Protein AF-A0A3D5SGM8-F1 (afdb_monomer_lite)

Secondary structure (DSSP, 8-state):
-HHHHHH--------HHHHHHS-----TT-EEEEEESSS--HHHHHHHHHHHHTT-EEEEEESSTT-HHHHHSSEEEE-------SSS-SHHHHHHHHHHHHHHHHHHHTTT--HHHHHHHHHHHHHHHHHHHHHHTTHHHHHHHHHHHTT-S-------TTHHHHHHHHHHHHHHHH---

Radius of gyration: 18.3 Å; chains: 1; bounding box: 35×42×46 Å

pLDDT: mean 94.51, std 4.48, range [73.06, 98.31]

Foldseek 3Di:
DLCCPQQVDDDDDDDLQVLLVDDDPDDQVDEAEQEDAQLAPPSSLSNQVVCVVVVHQYEYEYADPPRPNCVSHPYYDHLVPPDDPDPQDDSSVVSVVLVSLVVSLVNSVVDPHDPVNSVVSVVVSVCVVVVVVVVVVCVVVVVVVCVVCVVPQDDQQDDDDVCVVVSVSVVVVCCVPNVGD

Structure (mmCIF, N/CA/C/O backbone):
data_AF-A0A3D5SGM8-F1
#
_entry.id   AF-A0A3D5SGM8-F1
#
loop_
_atom_site.group_PDB
_atom_site.id
_atom_site.type_symbol
_atom_site.label_atom_id
_atom_site.label_alt_id
_atom_site.label_comp_id
_atom_site.label_asym_id
_atom_site.label_entity_id
_atom_site.label_seq_id
_atom_site.pdbx_PDB_ins_code
_atom_site.Cartn_x
_atom_site.Cartn_y
_atom_site.Cartn_z
_atom_site.occupancy
_atom_site.B_iso_or_equiv
_atom_site.auth_seq_id
_atom_site.auth_comp_id
_atom_site.auth_asym_id
_atom_site.auth_atom_id
_atom_site.pdbx_PDB_model_num
ATOM 1 N N . TYR A 1 1 ? -11.711 -4.214 -1.927 1.00 94.44 1 TYR A N 1
ATOM 2 C CA . TYR A 1 1 ? -11.613 -5.684 -2.103 1.00 94.44 1 TYR A CA 1
ATOM 3 C C . TYR A 1 1 ? -11.146 -6.445 -0.870 1.00 94.44 1 TYR A C 1
ATOM 5 O O . TYR A 1 1 ? -11.978 -7.119 -0.294 1.00 94.44 1 TYR A O 1
ATOM 13 N N . MET A 1 2 ? -9.866 -6.416 -0.449 1.00 96.12 2 MET A N 1
ATOM 14 C CA . MET A 1 2 ? -9.408 -7.303 0.648 1.00 96.12 2 MET A CA 1
ATOM 15 C C . MET A 1 2 ? -10.201 -7.086 1.949 1.00 96.12 2 MET A C 1
ATOM 17 O O . MET A 1 2 ? -10.770 -8.032 2.486 1.00 96.12 2 MET A O 1
ATOM 21 N N . PHE A 1 3 ? -10.309 -5.835 2.400 1.00 97.25 3 PHE A N 1
ATOM 22 C CA . PHE A 1 3 ? -11.089 -5.477 3.586 1.00 97.25 3 PHE A CA 1
ATOM 23 C C . PHE A 1 3 ? -12.589 -5.751 3.431 1.00 97.25 3 PHE A C 1
ATOM 25 O O . PHE A 1 3 ? -13.208 -6.290 4.342 1.00 97.25 3 PHE A O 1
ATOM 32 N N . GLU A 1 4 ? -13.171 -5.455 2.274 1.00 97.19 4 GLU A N 1
ATOM 33 C CA . GLU A 1 4 ? -14.598 -5.690 2.026 1.00 97.19 4 GLU A CA 1
ATOM 34 C C . GLU A 1 4 ? -14.938 -7.185 2.000 1.00 97.19 4 GLU A C 1
ATOM 36 O O . GLU A 1 4 ? -15.848 -7.624 2.691 1.00 97.19 4 GLU A O 1
ATOM 41 N N . GLU A 1 5 ? -14.182 -7.989 1.249 1.00 96.25 5 GLU A N 1
ATOM 42 C CA . GLU A 1 5 ? -14.483 -9.408 1.027 1.00 96.25 5 GLU A CA 1
ATOM 43 C C . GLU A 1 5 ? -14.181 -10.275 2.251 1.00 96.25 5 GLU A C 1
ATOM 45 O O . GLU A 1 5 ? -14.906 -11.231 2.517 1.00 96.25 5 GLU A O 1
ATOM 50 N N . TYR A 1 6 ? -13.116 -9.964 2.996 1.00 97.19 6 TYR A N 1
ATOM 51 C CA . TYR A 1 6 ? -12.644 -10.824 4.087 1.00 97.19 6 TYR A CA 1
ATOM 52 C C . TYR A 1 6 ? -12.859 -10.238 5.482 1.00 97.19 6 TYR A C 1
ATOM 54 O O . TYR A 1 6 ? -12.832 -10.989 6.455 1.00 97.19 6 TYR A O 1
ATOM 62 N N . ALA A 1 7 ? -13.079 -8.927 5.598 1.00 97.12 7 ALA A N 1
ATOM 63 C CA . ALA A 1 7 ? -13.412 -8.285 6.867 1.00 97.12 7 ALA A CA 1
ATOM 64 C C . ALA A 1 7 ? -14.807 -7.638 6.871 1.00 97.12 7 ALA A C 1
ATOM 66 O O . ALA A 1 7 ? -15.267 -7.253 7.941 1.00 97.12 7 ALA A O 1
ATOM 67 N N . GLY A 1 8 ? -15.509 -7.546 5.736 1.00 96.38 8 GLY A N 1
ATOM 68 C CA . GLY A 1 8 ? -16.827 -6.908 5.672 1.00 96.38 8 GLY A CA 1
ATOM 69 C C . GLY A 1 8 ? -16.787 -5.411 5.986 1.00 96.38 8 GLY A C 1
ATOM 70 O O . GLY A 1 8 ? -17.766 -4.875 6.494 1.00 96.38 8 GLY A O 1
ATOM 71 N N . ILE A 1 9 ? -15.646 -4.752 5.752 1.00 96.19 9 ILE A N 1
ATOM 72 C CA . ILE A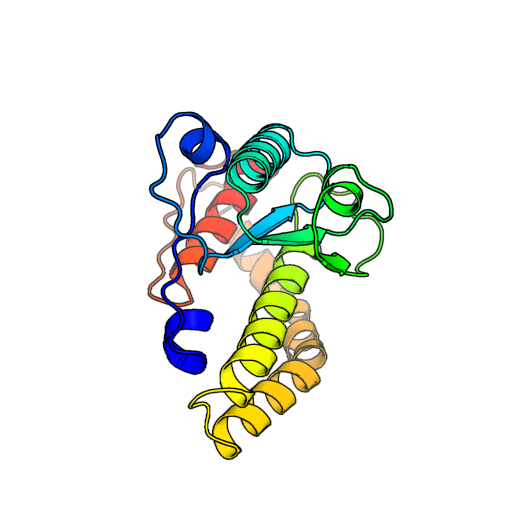 1 9 ? -15.450 -3.328 6.051 1.00 96.19 9 ILE A CA 1
ATOM 73 C C . ILE A 1 9 ? -15.559 -2.531 4.745 1.00 96.19 9 ILE A C 1
ATOM 75 O O . ILE A 1 9 ? -14.708 -2.726 3.868 1.00 96.19 9 ILE A O 1
ATOM 79 N N . PRO A 1 10 ? -16.559 -1.636 4.607 1.00 95.56 10 PRO A N 1
ATOM 80 C CA . PRO A 1 10 ? -16.632 -0.699 3.489 1.00 95.56 10 PRO A CA 1
ATOM 81 C C . PRO A 1 10 ? -15.323 0.079 3.368 1.00 95.56 10 PRO A C 1
ATOM 83 O O . PRO A 1 10 ? -14.809 0.583 4.365 1.00 95.56 10 PRO A O 1
ATOM 86 N N . THR A 1 11 ? -14.738 0.115 2.171 1.00 95.31 11 THR A N 1
ATOM 87 C CA . THR A 1 11 ? -13.414 0.711 1.964 1.00 95.31 11 THR A CA 1
ATOM 88 C C . THR A 1 11 ? -13.420 1.615 0.745 1.00 95.31 11 THR A C 1
ATOM 90 O O . THR A 1 11 ? -13.613 1.150 -0.373 1.00 95.31 11 THR A O 1
ATOM 93 N N . GLU A 1 12 ? -13.099 2.886 0.956 1.00 93.75 12 GLU A N 1
ATOM 94 C CA . GLU A 1 12 ? -12.846 3.851 -0.112 1.00 93.75 12 GLU A CA 1
ATOM 95 C C . GLU A 1 12 ? -11.342 4.125 -0.224 1.00 93.75 12 GLU A C 1
ATOM 97 O O . GLU A 1 12 ? -10.621 4.147 0.776 1.00 93.75 12 GLU A O 1
ATOM 102 N N . VAL A 1 13 ? -10.855 4.304 -1.453 1.00 94.06 13 VAL A N 1
ATOM 103 C CA . VAL A 1 13 ? -9.452 4.631 -1.735 1.00 94.06 13 VAL A CA 1
ATOM 104 C C . VAL A 1 13 ? -9.419 5.920 -2.526 1.00 94.06 13 VAL A C 1
ATOM 106 O O . VAL A 1 13 ? -10.036 6.008 -3.585 1.00 94.06 13 VAL A O 1
ATOM 109 N N . GLU A 1 14 ? -8.669 6.897 -2.028 1.00 92.06 14 GLU A N 1
ATOM 110 C CA . GLU A 1 14 ? -8.637 8.233 -2.611 1.00 92.06 14 GLU A CA 1
ATOM 111 C C . GLU A 1 14 ? -7.223 8.766 -2.749 1.00 92.06 14 GLU A C 1
ATOM 113 O O . GLU A 1 14 ? -6.338 8.480 -1.940 1.00 92.06 14 GLU A O 1
ATOM 118 N N . LEU A 1 15 ? -7.033 9.594 -3.774 1.00 93.56 15 LEU A N 1
ATOM 119 C CA . LEU A 1 15 ? -5.841 10.413 -3.889 1.00 93.56 15 LEU A CA 1
ATOM 120 C C . LEU A 1 15 ? -5.885 11.484 -2.801 1.00 93.56 15 LEU A C 1
ATOM 122 O O . LEU A 1 15 ? -6.861 12.225 -2.683 1.00 93.56 15 LEU A O 1
ATOM 126 N N . ALA A 1 16 ? -4.815 11.579 -2.014 1.00 93.12 16 ALA A N 1
ATOM 127 C CA . ALA A 1 16 ? -4.748 12.518 -0.897 1.00 93.12 16 ALA A CA 1
ATOM 128 C C . ALA A 1 16 ? -4.906 13.984 -1.339 1.00 93.12 16 ALA A C 1
ATOM 130 O O . ALA A 1 16 ? -5.488 14.784 -0.606 1.00 93.12 16 ALA A O 1
ATOM 131 N N . SER A 1 17 ? -4.442 14.312 -2.551 1.00 91.56 17 SER A N 1
ATOM 132 C CA . SER A 1 17 ? -4.630 15.626 -3.167 1.00 91.56 17 SER A CA 1
ATOM 133 C C . SER A 1 17 ? -6.116 15.968 -3.292 1.00 91.56 17 SER A C 1
ATOM 135 O O . SER A 1 17 ? -6.534 17.027 -2.843 1.00 91.56 17 SER A O 1
ATOM 137 N N . GLU A 1 18 ? -6.939 15.044 -3.791 1.00 90.69 18 GLU A N 1
ATOM 138 C CA . GLU A 1 18 ? -8.385 15.241 -3.953 1.00 90.69 18 GLU A CA 1
ATOM 139 C C . GLU A 1 18 ? -9.130 15.219 -2.615 1.00 90.69 18 GLU A C 1
ATOM 141 O O . GLU A 1 18 ? -10.038 16.022 -2.389 1.00 90.69 18 GLU A O 1
ATOM 146 N N . PHE A 1 19 ? -8.716 14.342 -1.693 1.00 88.25 19 PHE A N 1
ATOM 147 C CA . PHE A 1 19 ? -9.326 14.215 -0.366 1.00 88.25 19 PHE A CA 1
ATOM 148 C C . PHE A 1 19 ? -9.354 15.550 0.389 1.00 88.25 19 PHE A C 1
ATOM 150 O O . PHE A 1 19 ? -10.329 15.865 1.071 1.00 88.25 19 PHE A O 1
ATOM 157 N N . ARG A 1 20 ? -8.291 16.351 0.247 1.00 76.00 20 ARG A N 1
ATOM 158 C CA . ARG A 1 20 ? -8.168 17.669 0.878 1.00 76.00 20 ARG A CA 1
ATOM 159 C C . ARG A 1 20 ? -9.155 18.696 0.320 1.00 76.00 20 ARG A C 1
ATOM 161 O O . ARG A 1 20 ? -9.610 19.558 1.069 1.00 76.00 20 ARG A O 1
ATOM 168 N N . TYR A 1 21 ? -9.424 18.659 -0.983 1.00 78.31 21 TYR A N 1
ATOM 169 C CA . TYR A 1 21 ? -10.237 19.679 -1.655 1.00 78.31 21 TYR A CA 1
ATOM 170 C C . TYR A 1 21 ? -11.727 19.347 -1.674 1.00 78.31 21 TYR A C 1
ATOM 172 O O . TYR A 1 21 ? -12.555 20.239 -1.872 1.00 78.31 21 TYR A O 1
ATOM 180 N N . ARG A 1 22 ? -12.092 18.093 -1.404 1.00 78.19 22 ARG A N 1
ATOM 181 C CA . ARG A 1 22 ? -13.483 17.710 -1.165 1.00 78.19 22 ARG A CA 1
ATOM 182 C C . ARG A 1 22 ? -13.867 17.891 0.306 1.00 78.19 22 ARG A C 1
ATOM 184 O O . ARG A 1 22 ? -13.023 18.002 1.189 1.00 78.19 22 ARG A O 1
ATOM 191 N N . LYS A 1 23 ? -15.170 17.903 0.591 1.00 73.06 23 LYS A N 1
ATOM 192 C CA . LYS A 1 23 ? -15.704 17.812 1.960 1.00 73.06 23 LYS A CA 1
ATOM 193 C C . LYS A 1 23 ? -16.076 16.351 2.241 1.00 73.06 23 LYS A C 1
ATOM 195 O O . LYS A 1 23 ? -17.242 16.008 2.056 1.00 73.06 23 LYS A O 1
ATOM 200 N N . PRO A 1 24 ? -15.130 15.477 2.643 1.00 75.81 24 PRO A N 1
ATOM 201 C CA . PRO A 1 24 ? -15.460 14.085 2.903 1.00 75.81 24 PRO A CA 1
ATOM 202 C C . PRO A 1 24 ? -16.402 14.009 4.106 1.00 75.81 24 PRO A C 1
ATOM 204 O O . PRO A 1 24 ? -16.157 14.642 5.146 1.00 75.81 24 PRO A O 1
ATOM 207 N N . VAL A 1 25 ? -17.477 13.242 3.943 1.00 79.94 25 VAL A N 1
ATOM 208 C CA . VAL A 1 25 ? -18.392 12.889 5.026 1.00 79.94 25 VAL A CA 1
ATOM 209 C C . VAL A 1 25 ? -17.728 11.756 5.799 1.00 79.94 25 VAL A C 1
ATOM 211 O O . VAL A 1 25 ? -17.767 10.607 5.381 1.00 79.94 25 VAL A O 1
ATOM 214 N N . LEU A 1 26 ? -17.040 12.108 6.885 1.00 82.69 26 LEU A N 1
ATOM 215 C CA . LEU A 1 26 ? -16.380 11.148 7.766 1.00 82.69 26 LEU A CA 1
ATOM 216 C C . LEU A 1 26 ? -17.243 10.956 9.011 1.00 82.69 26 LEU A C 1
ATOM 218 O O . LEU A 1 26 ? -17.618 11.939 9.655 1.00 82.69 26 LEU A O 1
ATOM 222 N N . ASP A 1 27 ? -17.543 9.707 9.355 1.00 83.69 27 ASP A N 1
ATOM 223 C CA . ASP A 1 27 ? -18.242 9.362 10.592 1.00 83.69 27 ASP A CA 1
ATOM 224 C C . ASP A 1 27 ? -17.253 8.969 11.703 1.00 83.69 27 ASP A C 1
ATOM 226 O O . ASP A 1 27 ? -16.122 8.567 11.444 1.00 83.69 27 ASP A O 1
ATOM 230 N N . LYS A 1 28 ? -17.666 9.056 12.973 1.00 87.25 28 LYS A N 1
ATOM 231 C CA . LYS A 1 28 ? -16.791 8.709 14.115 1.00 87.25 28 LYS A CA 1
ATOM 232 C C . LYS A 1 28 ? -16.442 7.219 14.206 1.00 87.25 28 LYS A C 1
ATOM 234 O O . LYS A 1 28 ? -15.620 6.841 15.033 1.00 87.25 28 LYS A O 1
ATOM 239 N N . THR A 1 29 ? -17.086 6.378 13.405 1.00 90.25 29 THR A N 1
ATOM 240 C CA . THR A 1 29 ? -16.804 4.942 13.318 1.00 90.25 29 THR A CA 1
ATOM 241 C C . THR A 1 29 ? -15.824 4.609 12.193 1.00 90.25 29 THR A C 1
ATOM 243 O O . THR A 1 29 ? -15.419 3.456 12.048 1.00 90.25 29 THR A O 1
ATOM 246 N N . SER A 1 30 ? -15.415 5.618 11.425 1.00 92.62 30 SER A N 1
ATOM 247 C CA . SER A 1 30 ? -14.475 5.522 10.324 1.00 92.62 30 SER A CA 1
ATOM 248 C C . SER A 1 30 ? -13.041 5.571 10.833 1.00 92.62 30 SER A C 1
ATOM 250 O O . SER A 1 30 ? -12.733 6.148 11.879 1.00 92.62 30 SER A O 1
ATOM 252 N N . ALA A 1 31 ? -12.141 5.005 10.037 1.00 94.94 31 ALA A N 1
ATOM 253 C CA . ALA A 1 31 ? -10.708 5.152 10.215 1.00 94.94 31 ALA A CA 1
ATOM 254 C C . ALA A 1 31 ? -10.079 5.616 8.900 1.00 94.94 31 ALA A C 1
ATOM 256 O O . ALA A 1 31 ? -10.418 5.105 7.832 1.00 94.94 31 ALA A O 1
ATOM 257 N N . LEU A 1 32 ? -9.147 6.562 8.979 1.00 95.88 32 LEU A N 1
ATOM 258 C CA . LEU A 1 32 ? -8.325 6.973 7.849 1.00 95.88 32 LEU A CA 1
ATOM 259 C C . LEU A 1 32 ? -6.989 6.238 7.919 1.00 95.88 32 LEU A C 1
ATOM 261 O O . LEU A 1 32 ? -6.222 6.441 8.854 1.00 95.88 32 LEU A O 1
ATOM 265 N N . LEU A 1 33 ? -6.694 5.415 6.913 1.00 97.12 33 LEU A N 1
ATOM 266 C CA . LEU A 1 33 ? -5.399 4.754 6.758 1.00 97.12 33 LEU A CA 1
ATOM 267 C C . LEU A 1 33 ? -4.556 5.490 5.715 1.00 97.12 33 LEU A C 1
ATOM 269 O O . LEU A 1 33 ? -4.828 5.433 4.519 1.00 97.12 33 LEU A O 1
ATOM 273 N N . CYS A 1 34 ? -3.510 6.164 6.178 1.00 96.88 34 CYS A N 1
ATOM 274 C CA . CYS A 1 34 ? -2.539 6.840 5.335 1.00 96.88 34 CYS A CA 1
ATOM 275 C C . CYS A 1 34 ? -1.384 5.899 4.987 1.00 96.88 34 CYS A C 1
ATOM 277 O O . CYS A 1 34 ? -0.800 5.259 5.862 1.00 96.88 34 CYS A O 1
ATOM 279 N N . VAL A 1 35 ? -1.039 5.823 3.702 1.00 97.06 35 VAL A N 1
ATOM 280 C CA . VAL A 1 35 ? 0.023 4.955 3.183 1.00 97.06 35 VAL A CA 1
ATOM 281 C C . VAL A 1 35 ? 1.082 5.841 2.537 1.00 97.06 35 VAL A C 1
ATOM 283 O O . VAL A 1 35 ? 0.801 6.542 1.567 1.00 97.06 35 VAL A O 1
ATOM 286 N N . SER A 1 36 ? 2.299 5.847 3.080 1.00 96.12 36 SER A N 1
ATOM 287 C CA . SER A 1 36 ? 3.388 6.691 2.574 1.00 96.12 36 SER A CA 1
ATOM 288 C C . SER A 1 36 ? 4.742 6.040 2.820 1.00 96.12 36 SER A C 1
ATOM 290 O O . SER A 1 36 ? 5.088 5.728 3.952 1.00 96.12 36 SER A O 1
ATOM 292 N N . GLN A 1 37 ? 5.544 5.854 1.771 1.00 94.62 37 GLN A N 1
ATOM 293 C CA . GLN A 1 37 ? 6.896 5.308 1.922 1.00 94.62 37 GLN A CA 1
ATOM 294 C C . GLN A 1 37 ? 7.771 6.232 2.788 1.00 94.62 37 GLN A C 1
ATOM 296 O O . GLN A 1 37 ? 8.369 5.770 3.763 1.00 94.62 37 GLN A O 1
ATOM 301 N N . SER A 1 38 ? 7.797 7.528 2.473 1.00 94.81 38 SER A N 1
ATOM 302 C CA . SER A 1 38 ? 8.640 8.511 3.158 1.00 94.81 38 SER A CA 1
ATOM 303 C C . SER A 1 38 ? 8.058 8.964 4.492 1.00 94.81 38 SER A C 1
ATOM 305 O O . SER A 1 38 ? 8.802 9.395 5.363 1.00 94.81 38 SER A O 1
ATOM 307 N N . GLY A 1 39 ? 6.734 8.895 4.653 1.00 96.00 39 GLY A N 1
ATOM 308 C CA . GLY A 1 39 ? 6.045 9.491 5.793 1.00 96.00 39 GLY A CA 1
ATOM 309 C C . GLY A 1 39 ? 6.060 11.028 5.792 1.00 96.00 39 GLY A C 1
ATOM 310 O O . GLY A 1 39 ? 5.681 11.631 6.794 1.00 96.00 39 GLY A O 1
ATOM 311 N N . GLU A 1 40 ? 6.468 11.653 4.681 1.00 96.25 40 GLU A N 1
ATOM 312 C CA . GLU A 1 40 ? 6.616 13.112 4.529 1.00 96.25 40 GLU A CA 1
ATOM 313 C C . GLU A 1 40 ? 5.813 13.680 3.343 1.00 96.25 40 GLU A C 1
ATOM 315 O O . GLU A 1 40 ? 5.909 14.863 3.024 1.00 96.25 40 GLU A O 1
ATOM 320 N N . THR A 1 41 ? 5.021 12.856 2.646 1.00 95.31 41 THR A N 1
ATOM 321 C CA . THR A 1 41 ? 4.217 13.308 1.498 1.00 95.31 41 THR A CA 1
ATOM 322 C C . THR A 1 41 ? 3.195 14.361 1.940 1.00 95.31 41 THR A C 1
ATOM 324 O O . THR A 1 41 ? 2.284 14.053 2.710 1.00 95.31 41 THR A O 1
ATOM 327 N N . ALA A 1 42 ? 3.334 15.593 1.440 1.00 94.56 42 ALA A N 1
ATOM 328 C CA . ALA A 1 42 ? 2.590 16.758 1.922 1.00 94.56 42 ALA A CA 1
ATOM 329 C C . ALA A 1 42 ? 1.064 16.597 1.828 1.00 94.56 42 ALA A C 1
ATOM 331 O O . ALA A 1 42 ? 0.363 16.854 2.807 1.00 94.56 42 ALA A O 1
ATOM 332 N N . ASP A 1 43 ? 0.551 16.117 0.692 1.00 95.00 43 ASP A N 1
ATOM 333 C CA . ASP A 1 43 ? -0.891 15.909 0.517 1.00 95.00 43 ASP A CA 1
ATOM 334 C C . ASP A 1 43 ? -1.428 14.831 1.465 1.00 95.00 43 ASP A C 1
ATOM 336 O O . ASP A 1 43 ? -2.467 15.015 2.098 1.00 95.00 43 ASP A O 1
ATOM 340 N N . SER A 1 44 ? -0.683 13.736 1.644 1.00 95.56 44 SER A N 1
ATOM 341 C CA . SER A 1 44 ? -1.033 12.667 2.585 1.00 95.56 44 SER A CA 1
ATOM 342 C C . SER A 1 44 ? -1.047 13.159 4.033 1.00 95.56 44 SER A C 1
ATOM 344 O O . SER A 1 44 ? -1.939 12.800 4.802 1.00 95.56 44 SER A O 1
ATOM 346 N N . LEU A 1 45 ? -0.088 14.010 4.409 1.00 95.12 45 LEU A N 1
ATOM 347 C CA . LEU A 1 45 ? -0.051 14.634 5.728 1.00 95.12 45 LEU A CA 1
ATOM 348 C C . LEU A 1 45 ? -1.233 15.591 5.931 1.00 95.12 45 LEU A C 1
ATOM 350 O O . LEU A 1 45 ? -1.855 15.575 6.992 1.00 95.12 45 LEU A O 1
ATOM 354 N N . ALA A 1 46 ? -1.573 16.394 4.921 1.00 93.50 46 ALA A N 1
ATOM 355 C CA . ALA A 1 46 ? -2.703 17.316 4.985 1.00 93.50 46 ALA A CA 1
ATOM 356 C C . ALA A 1 46 ? -4.041 16.571 5.140 1.00 93.50 46 ALA A C 1
ATOM 358 O O . ALA A 1 46 ? -4.851 16.941 5.993 1.00 93.50 46 ALA A O 1
ATOM 359 N N . ALA A 1 47 ? -4.248 15.491 4.379 1.00 93.19 47 ALA A N 1
ATOM 360 C CA . ALA A 1 47 ? -5.422 14.628 4.506 1.00 93.19 47 ALA A CA 1
ATOM 361 C C . ALA A 1 47 ? -5.535 14.018 5.914 1.00 93.19 47 ALA A C 1
ATOM 363 O O . ALA A 1 47 ? -6.611 14.012 6.518 1.00 93.19 47 ALA A O 1
ATOM 364 N N . LEU A 1 48 ? -4.409 13.569 6.475 1.00 93.88 48 LEU A N 1
ATOM 365 C CA . LEU A 1 48 ? -4.361 13.004 7.819 1.00 93.88 48 LEU A CA 1
ATOM 366 C C . LEU A 1 48 ? -4.700 14.034 8.906 1.00 93.88 48 LEU A C 1
ATOM 368 O O . LEU A 1 48 ? -5.469 13.746 9.823 1.00 93.88 48 LEU A O 1
ATOM 372 N N . GLN A 1 49 ? -4.157 15.249 8.799 1.00 92.31 49 GLN A N 1
ATOM 373 C CA . GLN A 1 49 ? -4.457 16.337 9.731 1.00 92.31 49 GLN A CA 1
ATOM 374 C C . GLN A 1 49 ? -5.940 16.721 9.703 1.00 92.31 49 GLN A C 1
ATOM 376 O O . GLN A 1 49 ? -6.521 16.979 10.756 1.00 92.31 49 GLN A O 1
ATOM 381 N N . GLU A 1 50 ? -6.562 16.733 8.523 1.00 90.88 50 GLU A N 1
ATOM 382 C CA . GLU A 1 50 ? -7.991 17.014 8.378 1.00 90.88 50 GLU A CA 1
ATOM 383 C C . GLU A 1 50 ? -8.859 15.945 9.058 1.00 90.88 50 GLU A C 1
ATOM 385 O O . GLU A 1 50 ? -9.768 16.277 9.821 1.00 90.88 50 GLU A O 1
ATOM 390 N N . ALA A 1 51 ? -8.545 14.661 8.862 1.00 91.81 51 ALA A N 1
ATOM 391 C CA . ALA A 1 51 ? -9.237 13.575 9.556 1.00 91.81 51 ALA A CA 1
ATOM 392 C C . ALA A 1 51 ? -9.062 13.663 11.081 1.00 91.81 51 ALA A C 1
ATOM 394 O O . ALA A 1 51 ? -10.036 13.538 11.826 1.00 91.81 51 ALA A O 1
ATOM 395 N N . ARG A 1 52 ? -7.852 13.985 11.551 1.00 91.62 52 ARG A N 1
ATOM 396 C CA . ARG A 1 52 ? -7.574 14.173 12.979 1.00 91.62 52 ARG A CA 1
ATOM 397 C C . ARG A 1 52 ? -8.371 15.332 13.584 1.00 91.62 52 ARG A C 1
ATOM 399 O O . ARG A 1 52 ? -8.916 15.182 14.674 1.00 91.62 52 ARG A O 1
ATOM 406 N N . ARG A 1 53 ? -8.502 16.471 12.887 1.00 90.56 53 ARG A N 1
ATOM 407 C CA . ARG A 1 53 ? -9.338 17.607 13.343 1.00 90.56 53 ARG A CA 1
ATOM 408 C C . ARG A 1 53 ? -10.806 17.224 13.515 1.00 90.56 53 ARG A C 1
ATOM 410 O O . ARG A 1 53 ? -11.482 17.777 14.375 1.00 90.56 53 ARG A O 1
ATOM 417 N N . LYS A 1 54 ? -11.285 16.268 12.719 1.00 90.19 54 LYS A N 1
ATOM 418 C CA . LYS A 1 54 ? -12.643 15.716 12.806 1.00 90.19 54 LYS A CA 1
ATOM 419 C C . LYS A 1 54 ? -12.787 14.609 13.861 1.00 90.19 54 LYS A C 1
ATOM 421 O O . LYS A 1 54 ? -13.886 14.092 14.040 1.00 90.19 54 LYS A O 1
ATOM 426 N N . GLY A 1 55 ? -11.712 14.264 14.577 1.00 91.56 55 GLY A N 1
ATOM 427 C CA . GLY A 1 55 ? -11.712 13.225 15.608 1.00 91.56 55 GLY A CA 1
ATOM 428 C C . GLY A 1 55 ? -11.831 11.806 15.049 1.00 91.56 55 GLY A C 1
ATOM 429 O O . GLY A 1 55 ? -12.365 10.932 15.726 1.00 91.56 55 GLY A O 1
ATOM 430 N N . ILE A 1 56 ? -11.390 11.597 13.807 1.00 94.88 56 ILE A N 1
ATOM 431 C CA . ILE A 1 56 ? -11.383 10.292 13.138 1.00 94.88 56 ILE A CA 1
ATOM 432 C C . ILE A 1 56 ? -10.121 9.533 13.539 1.00 94.88 56 ILE A C 1
ATOM 434 O O . ILE A 1 56 ? -9.051 10.135 13.615 1.00 94.88 56 ILE A O 1
ATOM 438 N N . LEU A 1 57 ? -10.234 8.217 13.742 1.00 95.94 57 LEU A N 1
ATOM 439 C CA . LEU A 1 57 ? -9.077 7.359 13.991 1.00 95.94 57 LEU A CA 1
ATOM 440 C C . LEU A 1 57 ? -8.112 7.424 12.800 1.00 95.94 57 LEU A C 1
ATOM 442 O O . LEU A 1 57 ? -8.492 7.110 11.671 1.00 95.94 57 LEU A O 1
ATOM 446 N N . THR A 1 58 ? -6.859 7.790 13.047 1.00 96.75 58 THR A N 1
ATOM 447 C CA . THR A 1 58 ? -5.824 7.898 12.016 1.00 96.75 58 THR A CA 1
ATOM 448 C C . THR A 1 58 ? -4.786 6.786 12.142 1.00 96.75 58 THR A C 1
ATOM 450 O O . THR A 1 58 ? -4.172 6.583 13.189 1.00 96.75 58 THR A O 1
ATOM 453 N N . LEU A 1 59 ? -4.571 6.063 11.046 1.00 97.75 59 LEU A N 1
ATOM 454 C CA . LEU A 1 59 ? -3.634 4.952 10.935 1.00 97.75 59 LEU A CA 1
ATOM 455 C C . LEU A 1 59 ? -2.543 5.272 9.906 1.00 97.75 59 LEU A C 1
ATOM 457 O O . LEU A 1 59 ? -2.830 5.883 8.877 1.00 97.75 59 LEU A O 1
ATOM 461 N N . GLY A 1 60 ? -1.304 4.841 10.148 1.00 97.19 60 GLY A N 1
ATOM 462 C CA . GLY A 1 60 ? -0.176 5.063 9.234 1.00 97.19 60 GLY A CA 1
ATOM 463 C C . GLY A 1 60 ? 0.555 3.787 8.825 1.00 97.19 60 GLY A C 1
ATOM 464 O O . GLY A 1 60 ? 1.088 3.087 9.679 1.00 97.19 60 GLY A O 1
ATOM 465 N N . PHE A 1 61 ? 0.654 3.511 7.524 1.00 97.75 61 PHE A N 1
ATOM 466 C CA . PHE A 1 61 ? 1.609 2.552 6.955 1.00 97.75 61 PHE A CA 1
ATOM 467 C C . PHE A 1 61 ? 2.786 3.309 6.358 1.00 97.75 61 PHE A C 1
ATOM 469 O O . PHE A 1 61 ? 2.676 3.918 5.288 1.00 97.75 61 PHE A O 1
ATOM 476 N N . VAL A 1 62 ? 3.911 3.274 7.069 1.00 97.12 62 VAL A N 1
ATOM 477 C CA . VAL A 1 62 ? 5.092 4.083 6.755 1.00 97.12 62 VAL A CA 1
ATOM 478 C C . VAL A 1 62 ? 6.364 3.256 6.772 1.00 97.12 62 VAL A C 1
ATOM 480 O O . VAL A 1 62 ? 6.444 2.249 7.460 1.00 97.12 62 VAL A O 1
ATOM 483 N N . ASN A 1 63 ? 7.390 3.644 6.017 1.00 96.38 63 ASN A N 1
ATOM 484 C CA . ASN A 1 63 ? 8.683 2.955 6.090 1.00 96.38 63 ASN A CA 1
ATOM 485 C C . ASN A 1 63 ? 9.718 3.728 6.918 1.00 96.38 63 ASN A C 1
ATOM 487 O O . ASN A 1 63 ? 10.517 3.117 7.625 1.00 96.38 63 ASN A O 1
ATOM 491 N N . ALA A 1 64 ? 9.705 5.060 6.848 1.00 94.31 64 ALA A N 1
ATOM 492 C CA . ALA A 1 64 ? 10.648 5.901 7.576 1.00 94.31 64 ALA A CA 1
ATOM 493 C C . ALA A 1 64 ? 10.261 6.048 9.058 1.00 94.31 64 ALA A C 1
ATOM 495 O O . ALA A 1 64 ? 9.232 6.643 9.402 1.00 94.31 64 ALA A O 1
ATOM 496 N N . VAL A 1 65 ? 11.116 5.516 9.936 1.00 93.19 65 VAL A N 1
ATOM 497 C CA . VAL A 1 65 ? 10.980 5.630 11.393 1.00 93.19 65 VAL A CA 1
ATOM 498 C C . VAL A 1 65 ? 11.103 7.089 11.820 1.00 93.19 65 VAL A C 1
ATOM 500 O O . VAL A 1 65 ? 12.013 7.792 11.390 1.00 93.19 65 VAL A O 1
ATOM 503 N N . GLY A 1 66 ? 10.179 7.543 12.669 1.00 92.56 66 GLY A N 1
ATOM 504 C CA . GLY A 1 66 ? 10.178 8.913 13.189 1.00 92.56 66 GLY A CA 1
ATOM 505 C C . GLY A 1 66 ? 9.740 9.985 12.187 1.00 92.56 66 GLY A C 1
ATOM 506 O O . GLY A 1 66 ? 9.839 11.164 12.523 1.00 92.56 66 GLY A O 1
ATOM 507 N N . SER A 1 67 ? 9.247 9.604 11.003 1.00 96.62 67 SER A N 1
ATOM 508 C CA . SER A 1 67 ? 8.670 10.531 10.018 1.00 96.62 67 SER A CA 1
ATOM 509 C C . SER A 1 67 ? 7.455 11.287 10.560 1.00 96.62 67 SER A C 1
ATOM 511 O O . SER A 1 67 ? 6.829 10.888 11.547 1.00 96.62 67 SER A O 1
ATOM 513 N N . THR A 1 68 ? 7.094 12.394 9.916 1.00 97.62 68 THR A N 1
ATOM 514 C CA . THR A 1 68 ? 5.993 13.252 10.358 1.00 97.62 68 THR A CA 1
ATOM 515 C C . THR A 1 68 ? 4.680 12.485 10.444 1.00 97.62 68 THR A C 1
ATOM 517 O O . THR A 1 68 ? 4.057 12.510 11.503 1.00 97.62 68 THR A O 1
ATOM 520 N N . ILE A 1 69 ? 4.298 11.736 9.401 1.00 97.56 69 ILE A N 1
ATOM 521 C CA . ILE A 1 69 ? 3.081 10.903 9.416 1.00 97.56 69 ILE A CA 1
ATOM 522 C C . ILE A 1 69 ? 3.128 9.870 10.554 1.00 97.56 69 ILE A C 1
ATOM 524 O O . ILE A 1 69 ? 2.117 9.666 11.227 1.00 97.56 69 ILE A O 1
ATOM 528 N N . ALA A 1 70 ? 4.290 9.268 10.830 1.00 96.75 70 ALA A N 1
ATOM 529 C CA . ALA A 1 70 ? 4.439 8.314 11.932 1.00 96.75 70 ALA A CA 1
ATOM 530 C C . ALA A 1 70 ? 4.198 8.949 13.311 1.00 96.75 70 ALA A C 1
ATOM 532 O O . ALA A 1 70 ? 3.675 8.298 14.207 1.00 96.75 70 ALA A O 1
ATOM 533 N N . ARG A 1 71 ? 4.576 10.221 13.492 1.00 96.25 71 ARG A N 1
ATOM 534 C CA . ARG A 1 71 ? 4.399 10.948 14.760 1.00 96.25 71 ARG A CA 1
ATOM 535 C C . ARG A 1 71 ? 2.977 11.453 14.979 1.00 96.25 71 ARG A C 1
ATOM 537 O O . ARG A 1 71 ? 2.579 11.656 16.121 1.00 96.25 71 ARG A O 1
ATOM 544 N N . VAL A 1 72 ? 2.245 11.741 13.902 1.00 95.75 72 VAL A N 1
ATOM 545 C CA . VAL A 1 72 ? 0.921 12.380 13.992 1.00 95.75 72 VAL A CA 1
ATOM 546 C C . VAL A 1 72 ? -0.255 11.410 13.872 1.00 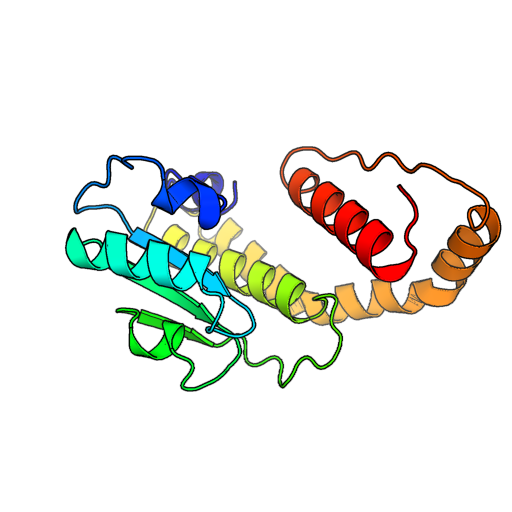95.75 72 VAL A C 1
ATOM 548 O O . VAL A 1 72 ? -1.384 11.827 14.126 1.00 95.75 72 VAL A O 1
ATOM 551 N N . THR A 1 73 ? -0.009 10.156 13.494 1.00 97.06 73 THR A N 1
ATOM 552 C CA . THR A 1 73 ? -1.018 9.084 13.471 1.00 97.06 73 THR A CA 1
ATOM 553 C C . THR A 1 73 ? -1.307 8.564 14.879 1.00 97.06 73 THR A C 1
ATOM 555 O O . THR A 1 73 ? -0.425 8.578 15.734 1.00 97.06 73 THR A O 1
ATOM 558 N N . ASP A 1 74 ? -2.535 8.099 15.128 1.00 97.12 74 ASP A N 1
ATOM 559 C CA . ASP A 1 74 ? -2.914 7.505 16.421 1.00 97.12 74 ASP A CA 1
ATOM 560 C C . ASP A 1 74 ? -2.301 6.109 16.599 1.00 97.12 74 ASP A C 1
ATOM 562 O O . ASP A 1 74 ? -1.910 5.718 17.698 1.00 97.12 74 ASP A O 1
ATOM 566 N N . ALA A 1 75 ? -2.201 5.354 15.504 1.00 96.25 75 ALA A N 1
ATOM 567 C CA . ALA A 1 75 ? -1.501 4.078 15.447 1.00 96.25 75 ALA A CA 1
ATOM 568 C C . ALA A 1 75 ? -0.936 3.827 14.043 1.00 96.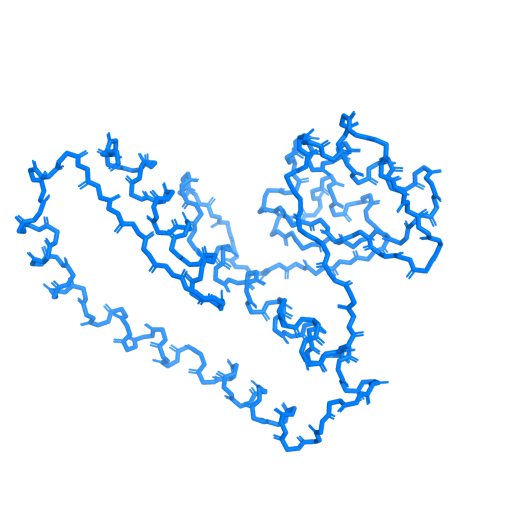25 75 ALA A C 1
ATOM 570 O O . ALA A 1 75 ? -1.291 4.492 13.072 1.00 96.25 75 ALA A O 1
ATOM 571 N N . GLY A 1 76 ? -0.059 2.839 13.893 1.00 95.69 76 GLY A N 1
ATOM 572 C CA . GLY A 1 76 ? 0.519 2.544 12.590 1.00 95.69 76 GLY A CA 1
ATOM 573 C C . GLY A 1 76 ? 1.418 1.323 12.576 1.00 95.69 76 GLY A C 1
ATOM 574 O O . GLY A 1 76 ? 1.660 0.690 13.603 1.00 95.69 76 GLY A O 1
ATOM 575 N N . VAL A 1 77 ? 1.906 0.996 11.384 1.00 96.75 77 VAL A N 1
ATOM 576 C CA . VAL A 1 77 ? 2.843 -0.098 11.144 1.00 96.75 77 VAL A CA 1
ATOM 577 C C . VAL A 1 77 ? 4.000 0.416 10.305 1.00 96.75 77 VAL A C 1
ATOM 579 O O . VAL A 1 77 ? 3.803 1.082 9.285 1.00 96.75 77 VAL A O 1
ATOM 582 N N . TYR A 1 78 ? 5.211 0.066 10.733 1.00 96.50 78 TYR A N 1
ATOM 583 C CA . TYR A 1 78 ? 6.405 0.272 9.934 1.00 96.50 78 TYR A CA 1
ATOM 584 C C . TYR A 1 78 ? 6.592 -0.880 8.943 1.00 96.50 78 TYR A C 1
ATOM 586 O O . TYR A 1 78 ? 6.554 -2.047 9.331 1.00 96.50 78 TYR A O 1
ATOM 594 N N . ASN A 1 79 ? 6.847 -0.570 7.671 1.00 94.81 79 ASN A N 1
ATOM 595 C CA . ASN A 1 79 ? 7.077 -1.585 6.634 1.00 94.81 79 ASN A CA 1
ATOM 596 C C . ASN A 1 79 ? 8.319 -2.455 6.919 1.00 94.81 79 ASN A C 1
ATOM 598 O O . ASN A 1 79 ? 8.364 -3.607 6.500 1.00 94.81 79 ASN A O 1
ATOM 602 N N . HIS A 1 80 ? 9.337 -1.902 7.594 1.00 93.19 80 HIS A N 1
ATOM 603 C CA . HIS A 1 80 ? 10.616 -2.566 7.897 1.00 93.19 80 HIS A CA 1
ATOM 604 C C . HIS A 1 80 ? 11.357 -3.135 6.672 1.00 93.19 80 HIS A C 1
ATOM 606 O O . HIS A 1 80 ? 12.082 -4.123 6.761 1.00 93.19 80 HIS A O 1
ATOM 612 N N . ILE A 1 81 ? 11.243 -2.473 5.520 1.00 94.12 81 ILE A N 1
ATOM 613 C CA . ILE A 1 81 ? 11.907 -2.899 4.275 1.00 94.12 81 ILE A CA 1
ATOM 614 C C . ILE A 1 81 ? 13.304 -2.287 4.081 1.00 94.12 81 ILE A C 1
ATOM 616 O O . ILE A 1 81 ? 13.927 -2.468 3.031 1.00 94.12 81 ILE A O 1
ATOM 620 N N . GLY A 1 82 ? 13.791 -1.516 5.056 1.00 93.06 82 GLY A N 1
ATOM 621 C CA . GLY A 1 82 ? 15.001 -0.699 4.935 1.00 93.06 82 GLY A CA 1
ATOM 622 C C . GLY A 1 82 ? 14.831 0.495 3.977 1.00 93.06 82 GLY A C 1
ATOM 623 O O . GLY A 1 82 ? 13.771 0.659 3.366 1.00 93.06 82 GLY A O 1
ATOM 624 N N . PRO A 1 83 ? 15.864 1.337 3.807 1.00 91.31 83 PRO A N 1
ATOM 625 C CA . PRO A 1 83 ? 15.783 2.533 2.967 1.00 91.31 83 PRO A CA 1
ATOM 626 C C . PRO A 1 83 ? 15.553 2.165 1.498 1.00 91.31 83 PRO A C 1
ATOM 628 O O . PRO A 1 83 ? 16.170 1.233 0.979 1.00 91.31 83 PRO A O 1
ATOM 631 N N . GLU A 1 84 ? 14.646 2.865 0.823 1.00 90.94 84 GLU A N 1
ATOM 632 C CA . GLU A 1 84 ? 14.407 2.723 -0.616 1.00 90.94 84 GLU A CA 1
ATOM 633 C C . GLU A 1 84 ? 15.029 3.932 -1.315 1.00 90.94 84 GLU A C 1
ATOM 635 O O . GLU A 1 84 ? 14.603 5.058 -1.087 1.00 90.94 84 GLU A O 1
ATOM 640 N N . ILE A 1 85 ? 16.100 3.689 -2.075 1.00 89.75 85 ILE A N 1
ATOM 641 C CA . ILE A 1 85 ? 16.901 4.745 -2.718 1.00 89.75 85 ILE A CA 1
ATOM 642 C C . ILE A 1 85 ? 16.391 5.052 -4.131 1.00 89.75 85 ILE A C 1
ATOM 644 O O . ILE A 1 85 ? 16.542 6.167 -4.621 1.00 89.75 85 ILE A O 1
ATOM 648 N N . GLY A 1 86 ? 15.800 4.057 -4.799 1.00 87.38 86 GLY A N 1
ATOM 649 C CA . GLY A 1 86 ? 15.208 4.242 -6.119 1.00 87.38 86 GLY A CA 1
ATOM 650 C C . GLY A 1 86 ? 14.010 5.186 -6.056 1.00 87.38 86 GLY A C 1
ATOM 651 O O . GLY A 1 86 ? 13.200 5.091 -5.140 1.00 87.38 86 GLY A O 1
ATOM 652 N N . VAL A 1 87 ? 13.896 6.068 -7.053 1.00 85.06 87 VAL A N 1
ATOM 653 C CA . VAL A 1 87 ? 12.769 7.010 -7.175 1.00 85.06 87 VAL A CA 1
ATOM 654 C C . VAL A 1 87 ? 11.451 6.254 -7.359 1.00 85.06 87 VAL A C 1
ATOM 656 O O . VAL A 1 87 ? 10.453 6.559 -6.714 1.00 85.06 87 VAL A O 1
ATOM 659 N N . ALA A 1 88 ? 11.462 5.227 -8.210 1.00 89.06 88 ALA A N 1
ATOM 660 C CA . ALA A 1 88 ? 10.321 4.349 -8.404 1.00 89.06 88 ALA A CA 1
ATOM 661 C C . ALA A 1 88 ? 10.206 3.348 -7.240 1.00 89.06 88 ALA A C 1
ATOM 663 O O . ALA A 1 88 ? 11.089 2.508 -7.037 1.00 89.06 88 ALA A O 1
ATOM 664 N N . SER A 1 89 ? 9.090 3.416 -6.509 1.00 90.62 89 SER A N 1
ATOM 665 C CA . SER A 1 89 ? 8.741 2.455 -5.452 1.00 90.62 89 SER A CA 1
ATOM 666 C C . SER A 1 89 ? 8.710 1.022 -5.990 1.00 90.62 89 SER A C 1
ATOM 668 O O . SER A 1 89 ? 8.150 0.768 -7.055 1.00 90.62 89 SER A O 1
ATOM 670 N N . THR A 1 90 ? 9.306 0.078 -5.256 1.00 94.19 90 THR A N 1
ATOM 671 C CA . THR A 1 90 ? 9.320 -1.348 -5.628 1.00 94.19 90 THR A CA 1
ATOM 672 C C . THR A 1 90 ? 9.017 -2.231 -4.422 1.00 94.19 90 THR A C 1
ATOM 674 O O . THR A 1 90 ? 7.943 -2.830 -4.316 1.00 94.19 90 THR A O 1
ATOM 677 N N . LYS A 1 91 ? 9.947 -2.299 -3.467 1.00 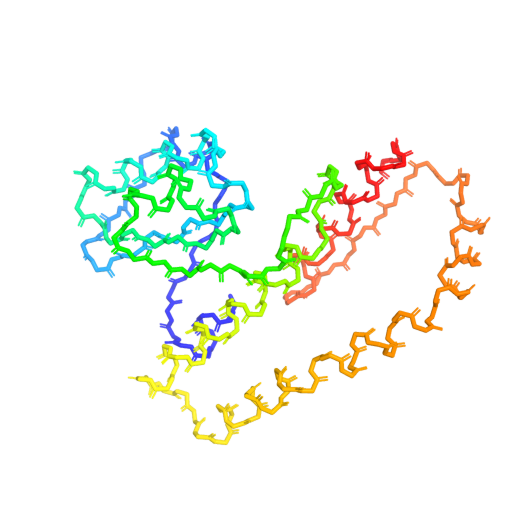94.94 91 LYS A N 1
ATOM 678 C CA . LYS A 1 91 ? 9.787 -3.069 -2.231 1.00 94.94 91 LYS A CA 1
ATOM 679 C C . LYS A 1 91 ? 8.778 -2.418 -1.290 1.00 94.94 91 LYS A C 1
ATOM 681 O O . LYS A 1 91 ? 8.110 -3.138 -0.552 1.00 94.94 91 LYS A O 1
ATOM 686 N N . ALA A 1 92 ? 8.628 -1.090 -1.326 1.00 95.12 92 ALA A N 1
ATOM 687 C CA . ALA A 1 92 ? 7.613 -0.417 -0.520 1.00 95.12 92 ALA A CA 1
ATOM 688 C C . ALA A 1 92 ? 6.202 -0.824 -0.956 1.00 95.12 92 ALA A C 1
ATOM 690 O O . ALA A 1 92 ? 5.409 -1.224 -0.105 1.00 95.12 92 ALA A O 1
ATOM 691 N N . PHE A 1 93 ? 5.928 -0.828 -2.265 1.00 95.94 93 PHE A N 1
ATOM 692 C CA . PHE A 1 93 ? 4.639 -1.253 -2.812 1.00 95.94 93 PHE A CA 1
ATOM 693 C C . PHE A 1 93 ? 4.283 -2.697 -2.423 1.00 95.94 93 PHE A C 1
ATOM 695 O O . PHE A 1 93 ? 3.221 -2.953 -1.853 1.00 95.94 93 PHE A O 1
ATOM 702 N N . SER A 1 94 ? 5.188 -3.654 -2.662 1.00 95.25 94 SER A N 1
ATOM 703 C CA . SER A 1 94 ? 4.924 -5.064 -2.341 1.00 95.25 94 SER A CA 1
ATOM 704 C C . SER A 1 94 ? 4.768 -5.305 -0.836 1.00 95.25 94 SER A C 1
ATOM 706 O O . SER A 1 94 ? 3.878 -6.045 -0.416 1.00 95.25 94 SER A O 1
ATOM 708 N N . SER A 1 95 ? 5.564 -4.625 -0.007 1.00 96.19 95 SER A N 1
ATOM 709 C CA . SER A 1 95 ? 5.421 -4.678 1.449 1.00 96.19 95 SER A CA 1
ATOM 710 C C . SER A 1 95 ? 4.095 -4.102 1.929 1.00 96.19 95 SER A C 1
ATOM 712 O O . SER A 1 95 ? 3.485 -4.676 2.827 1.00 96.19 95 SER A O 1
ATOM 714 N N . GLN A 1 96 ? 3.625 -2.997 1.349 1.00 96.44 96 GLN A N 1
ATOM 715 C CA . GLN A 1 96 ? 2.339 -2.402 1.715 1.00 96.44 96 GLN A CA 1
ATOM 716 C C . GLN A 1 96 ? 1.177 -3.339 1.371 1.00 96.44 96 GLN A C 1
ATOM 718 O O . GLN A 1 96 ? 0.278 -3.501 2.190 1.00 96.44 96 GLN A O 1
ATOM 723 N N . ILE A 1 97 ? 1.227 -4.046 0.234 1.00 96.25 97 ILE A N 1
ATOM 724 C CA . ILE A 1 97 ? 0.253 -5.106 -0.084 1.00 96.25 97 ILE A CA 1
ATOM 725 C C . ILE A 1 97 ? 0.258 -6.206 0.986 1.00 96.25 97 ILE A C 1
ATOM 727 O O . ILE A 1 97 ? -0.809 -6.624 1.441 1.00 96.25 97 ILE A O 1
ATOM 731 N N . CYS A 1 98 ? 1.436 -6.653 1.433 1.00 96.50 98 CYS A N 1
ATOM 732 C CA . CYS A 1 98 ? 1.537 -7.621 2.528 1.00 96.50 98 CYS A CA 1
ATOM 733 C C . CYS A 1 98 ? 0.925 -7.083 3.831 1.00 96.50 98 CYS A C 1
ATOM 735 O O . CYS A 1 98 ? 0.207 -7.816 4.511 1.00 96.50 98 CYS A O 1
ATOM 737 N N . LEU A 1 99 ? 1.152 -5.808 4.164 1.00 97.12 99 LEU A N 1
ATOM 738 C CA . LEU A 1 99 ? 0.543 -5.171 5.334 1.00 97.12 99 LEU A CA 1
ATOM 739 C C . LEU A 1 99 ? -0.981 -5.081 5.221 1.00 97.12 99 LEU A C 1
ATOM 741 O O . LEU A 1 99 ? -1.674 -5.382 6.190 1.00 97.12 99 LEU A O 1
ATOM 745 N N . PHE A 1 100 ? -1.522 -4.749 4.046 1.00 97.44 100 PHE A N 1
ATOM 746 C CA . PHE A 1 100 ? -2.967 -4.780 3.810 1.00 97.44 100 PHE A CA 1
ATOM 747 C C . PHE A 1 100 ? -3.543 -6.184 4.015 1.00 97.44 100 PHE A C 1
ATOM 749 O O . PHE A 1 100 ? -4.586 -6.327 4.652 1.00 97.44 100 PHE A O 1
ATOM 756 N N . ALA A 1 101 ? -2.861 -7.228 3.539 1.00 97.44 101 ALA A N 1
ATOM 757 C CA . ALA A 1 101 ? -3.288 -8.611 3.740 1.00 97.44 101 ALA A CA 1
ATOM 758 C C . ALA A 1 101 ? -3.229 -9.036 5.220 1.00 97.44 101 ALA A C 1
ATOM 760 O O . ALA A 1 101 ? -4.154 -9.684 5.710 1.00 97.44 101 ALA A O 1
ATOM 761 N N . LEU A 1 102 ? -2.186 -8.633 5.955 1.00 97.56 102 LEU A N 1
ATOM 762 C CA . LEU A 1 102 ? -2.065 -8.881 7.396 1.00 97.56 102 LEU A CA 1
ATOM 763 C C . LEU A 1 102 ? -3.148 -8.149 8.195 1.00 97.56 102 LEU A C 1
ATOM 765 O O . LEU A 1 102 ? -3.784 -8.755 9.057 1.00 97.56 102 LEU A O 1
ATOM 769 N N . LEU A 1 103 ? -3.404 -6.877 7.879 1.00 97.50 103 LEU A N 1
ATOM 770 C CA . LEU A 1 103 ? -4.470 -6.099 8.507 1.00 97.50 103 LEU A CA 1
ATOM 771 C C . LEU A 1 103 ? -5.849 -6.686 8.177 1.00 97.50 103 LEU A C 1
ATOM 773 O O . LEU A 1 103 ? -6.693 -6.813 9.059 1.00 97.50 103 LEU A O 1
ATOM 777 N N . THR A 1 104 ? -6.055 -7.133 6.937 1.00 97.88 104 THR A N 1
ATOM 778 C CA . THR A 1 104 ? -7.274 -7.842 6.521 1.00 97.88 104 THR A CA 1
ATOM 779 C C . THR A 1 104 ? -7.475 -9.112 7.341 1.00 97.88 104 THR A C 1
ATOM 781 O O . THR A 1 104 ? -8.571 -9.353 7.835 1.00 97.88 104 THR A O 1
ATOM 784 N N . LEU A 1 105 ? -6.423 -9.916 7.520 1.00 98.12 105 LEU A N 1
ATOM 785 C CA . LEU A 1 105 ? -6.475 -11.132 8.328 1.00 98.12 105 LEU A CA 1
ATOM 786 C C . LEU A 1 105 ? -6.782 -10.816 9.798 1.00 98.12 105 LEU A C 1
ATOM 788 O O . LEU A 1 105 ? -7.594 -11.506 10.412 1.00 98.12 105 LEU A O 1
ATOM 792 N N . PHE A 1 106 ? -6.158 -9.780 10.361 1.00 97.38 106 PHE A N 1
ATOM 793 C CA . PHE A 1 106 ? -6.403 -9.338 11.733 1.00 97.38 106 PHE A CA 1
ATOM 794 C C . PHE A 1 106 ? -7.864 -8.918 11.944 1.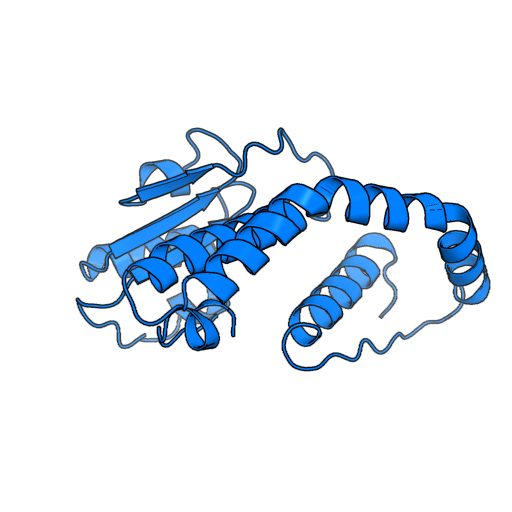00 97.38 106 PHE A C 1
ATOM 796 O O . PHE A 1 106 ? -8.531 -9.452 12.828 1.00 97.38 106 PHE A O 1
ATOM 803 N N . LEU A 1 107 ? -8.376 -8.026 11.092 1.00 97.19 107 LEU A N 1
ATOM 804 C CA . LEU A 1 107 ? -9.748 -7.517 11.174 1.00 97.19 107 LEU A CA 1
ATOM 805 C C . LEU A 1 107 ? -10.780 -8.603 10.853 1.00 97.19 107 LEU A C 1
ATOM 807 O O . LEU A 1 107 ? -11.790 -8.722 11.541 1.00 97.19 107 LEU A O 1
ATOM 811 N N . GLY A 1 108 ? -10.517 -9.430 9.842 1.00 98.00 108 GLY A N 1
ATOM 812 C CA . GLY A 1 108 ? -11.411 -10.507 9.428 1.00 98.00 108 GLY A CA 1
ATOM 813 C C . GLY A 1 108 ? -11.602 -11.565 10.512 1.00 98.00 108 GLY A C 1
ATOM 814 O O . GLY A 1 108 ? -12.726 -12.013 10.733 1.00 98.00 108 GLY A O 1
ATOM 815 N N . ARG A 1 109 ? -10.533 -11.927 11.240 1.00 97.06 109 ARG A N 1
ATOM 816 C CA . ARG A 1 109 ? -10.588 -12.898 12.351 1.00 97.06 109 ARG A CA 1
ATOM 817 C C . ARG A 1 109 ? -11.436 -12.439 13.535 1.00 97.06 109 ARG A C 1
ATOM 819 O O . ARG A 1 109 ? -11.900 -13.281 14.292 1.00 97.06 109 ARG A O 1
ATOM 826 N N . GLN A 1 110 ? -11.609 -11.132 13.709 1.00 96.56 110 GLN A N 1
ATOM 827 C CA . GLN A 1 110 ? -12.498 -10.558 14.725 1.00 96.56 110 GLN A CA 1
ATOM 828 C C . GLN A 1 110 ? -13.950 -10.452 14.235 1.00 96.56 110 GLN A C 1
ATOM 830 O O . GLN A 1 110 ? -14.818 -9.965 14.955 1.00 96.56 110 GLN A O 1
ATOM 835 N N . ARG A 1 111 ? -14.206 -10.860 12.989 1.00 95.75 111 A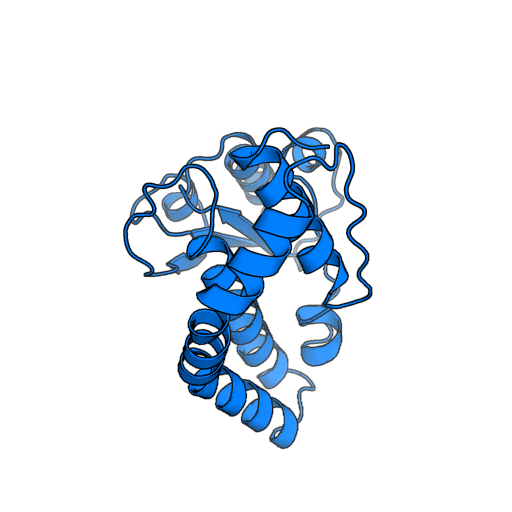RG A N 1
ATOM 836 C CA . ARG A 1 111 ? -15.487 -10.752 12.295 1.00 95.75 111 ARG A CA 1
ATOM 837 C C . ARG A 1 111 ? -15.858 -12.117 11.708 1.00 95.75 111 ARG A C 1
ATOM 839 O O . ARG A 1 111 ? -15.802 -13.123 12.404 1.00 95.75 111 ARG A O 1
ATOM 846 N N . ASN A 1 112 ? -16.233 -12.160 10.431 1.00 95.19 112 ASN A N 1
ATOM 847 C CA . ASN A 1 112 ? -16.827 -13.335 9.791 1.00 95.19 112 ASN A CA 1
ATOM 848 C C . ASN A 1 112 ? -15.831 -14.160 8.956 1.00 95.19 112 ASN A C 1
ATOM 850 O O . ASN A 1 112 ? -16.246 -15.012 8.167 1.00 95.19 112 ASN A O 1
ATOM 854 N N . LEU A 1 113 ? -14.520 -13.921 9.079 1.00 97.44 113 LEU A N 1
ATOM 855 C CA . LEU A 1 113 ? -13.533 -14.700 8.335 1.00 97.44 113 LEU A CA 1
ATOM 856 C C . LEU A 1 113 ? -13.455 -16.123 8.895 1.00 97.44 113 LEU A C 1
ATOM 858 O O . LEU A 1 113 ? -13.076 -16.328 10.047 1.00 97.44 113 LEU A O 1
ATOM 862 N N . SER A 1 114 ? -13.754 -17.120 8.060 1.00 97.62 114 SER A N 1
ATOM 863 C CA . SER A 1 114 ? -13.637 -18.521 8.471 1.00 97.62 114 SER A CA 1
ATOM 864 C C . SER A 1 114 ? -12.200 -18.874 8.861 1.00 97.62 114 SER A C 1
ATOM 866 O O . SER A 1 114 ? -11.234 -18.422 8.237 1.00 97.62 114 SER A O 1
ATOM 868 N N . LEU A 1 115 ? -12.052 -19.748 9.861 1.00 97.38 115 LEU A N 1
ATOM 869 C CA . LEU A 1 115 ? -10.745 -20.229 10.316 1.00 97.38 115 LEU A CA 1
ATOM 870 C C . LEU A 1 115 ? -9.923 -20.824 9.164 1.00 97.38 115 LEU A C 1
ATOM 872 O O . LEU A 1 115 ? -8.740 -20.522 9.029 1.00 97.38 115 LEU A O 1
ATOM 876 N N . VAL A 1 116 ? -10.566 -21.621 8.305 1.00 98.19 116 VAL A N 1
ATOM 877 C CA . VAL A 1 116 ? -9.933 -22.260 7.142 1.00 98.19 116 VAL A CA 1
ATOM 878 C C . VAL A 1 116 ? -9.381 -21.211 6.174 1.00 98.19 116 VAL A C 1
ATOM 880 O O . VAL A 1 116 ? -8.233 -21.317 5.737 1.00 98.19 116 VAL A O 1
ATOM 883 N N . MET A 1 117 ? -10.160 -20.168 5.862 1.00 98.00 117 MET A N 1
ATOM 884 C CA . MET A 1 117 ? -9.695 -19.097 4.979 1.00 98.00 117 MET A CA 1
ATOM 885 C C . MET A 1 117 ? -8.579 -18.275 5.629 1.00 98.00 117 MET A C 1
ATOM 887 O O . MET A 1 117 ? -7.571 -17.995 4.983 1.00 98.00 117 MET A O 1
ATOM 891 N N . GLY A 1 118 ? -8.708 -17.941 6.915 1.00 98.00 118 GLY A N 1
ATOM 892 C CA . GLY A 1 118 ? -7.668 -17.227 7.654 1.00 98.00 118 GLY A CA 1
ATOM 893 C C . GLY A 1 118 ? -6.335 -17.985 7.679 1.00 98.00 118 GLY A C 1
ATOM 894 O O . GLY A 1 118 ? -5.285 -17.401 7.408 1.00 98.00 118 GLY A O 1
ATOM 895 N N . GLN A 1 119 ? -6.371 -19.300 7.919 1.00 98.12 119 GLN A N 1
ATOM 896 C CA . GLN A 1 119 ? -5.188 -20.166 7.856 1.00 98.12 119 GLN A CA 1
ATOM 897 C C . GLN A 1 119 ? -4.584 -20.221 6.451 1.00 98.12 119 GLN A C 1
ATOM 899 O O . GLN A 1 119 ? -3.360 -20.216 6.312 1.00 98.12 119 GLN A O 1
ATOM 904 N N . ARG A 1 120 ? -5.421 -20.251 5.407 1.00 98.00 120 ARG A N 1
ATOM 905 C CA . ARG A 1 120 ? -4.952 -20.206 4.019 1.00 98.00 120 ARG A CA 1
ATOM 906 C C . ARG A 1 120 ? -4.215 -18.900 3.725 1.00 98.00 120 ARG A C 1
ATOM 908 O O . ARG A 1 120 ? -3.096 -18.957 3.230 1.00 98.00 120 ARG A O 1
ATOM 915 N N . ILE A 1 121 ? -4.794 -17.749 4.072 1.00 97.62 121 ILE A N 1
ATOM 916 C CA . ILE A 1 121 ? -4.154 -16.435 3.878 1.00 97.62 121 ILE A CA 1
ATOM 917 C C . ILE A 1 121 ? -2.805 -16.384 4.606 1.00 97.62 121 ILE A C 1
ATOM 919 O O . ILE A 1 121 ? -1.799 -16.009 4.008 1.00 97.62 121 ILE A O 1
ATOM 923 N N . ALA A 1 122 ? -2.761 -16.816 5.871 1.00 98.12 122 ALA A N 1
ATOM 924 C CA . ALA A 1 122 ? -1.525 -16.843 6.652 1.00 98.12 122 ALA A CA 1
ATOM 925 C C . ALA A 1 122 ? -0.443 -17.727 6.006 1.00 98.12 122 ALA A C 1
ATOM 927 O O . ALA A 1 122 ? 0.714 -17.319 5.908 1.00 98.12 122 ALA A O 1
ATOM 928 N N . ARG A 1 123 ? -0.821 -18.915 5.520 1.00 98.31 123 ARG A N 1
ATOM 929 C CA . ARG A 1 123 ? 0.095 -19.843 4.844 1.00 98.31 123 ARG A CA 1
ATOM 930 C C . ARG A 1 123 ? 0.640 -19.265 3.538 1.00 98.31 123 ARG A C 1
ATOM 932 O O . ARG A 1 123 ? 1.836 -19.369 3.283 1.00 98.31 123 ARG A O 1
ATOM 939 N N . GLU A 1 124 ? -0.205 -18.633 2.726 1.00 97.50 124 GLU A N 1
ATOM 940 C CA . GLU A 1 124 ? 0.240 -18.007 1.474 1.00 97.50 124 GLU A CA 1
ATOM 941 C C . GLU A 1 124 ? 1.147 -16.793 1.726 1.00 97.50 124 GLU A C 1
ATOM 943 O O . GLU A 1 124 ? 2.130 -16.604 1.009 1.00 97.50 124 GLU A O 1
ATOM 948 N N . LEU A 1 125 ? 0.897 -16.012 2.785 1.00 97.06 125 LEU A N 1
ATOM 949 C CA . LEU A 1 125 ? 1.801 -14.935 3.206 1.00 97.06 125 LEU A CA 1
ATOM 950 C C . LEU A 1 125 ? 3.176 -15.475 3.627 1.00 97.06 125 LEU A C 1
ATOM 952 O O . LEU A 1 125 ? 4.196 -14.917 3.225 1.00 97.06 125 LEU A O 1
ATOM 956 N N . GLN A 1 126 ? 3.223 -16.589 4.365 1.00 97.56 126 GLN A N 1
ATOM 957 C CA . GLN A 1 126 ? 4.484 -17.265 4.703 1.00 97.56 126 GLN A CA 1
ATOM 958 C C . GLN A 1 126 ? 5.218 -17.789 3.460 1.00 97.56 126 GLN A C 1
ATOM 960 O O . GLN A 1 126 ? 6.447 -17.770 3.411 1.00 97.56 126 GLN A O 1
ATOM 965 N N . ASN A 1 127 ? 4.478 -18.230 2.441 1.00 97.50 127 ASN A N 1
ATOM 966 C CA . ASN A 1 127 ? 5.032 -18.731 1.184 1.00 97.50 127 ASN A CA 1
ATOM 967 C C . ASN A 1 127 ? 5.468 -17.610 0.214 1.00 97.50 127 ASN A C 1
ATOM 969 O O . ASN A 1 127 ? 6.184 -17.864 -0.759 1.00 97.50 127 ASN A O 1
ATOM 973 N N . MET A 1 128 ? 5.086 -16.355 0.473 1.00 96.00 128 MET A N 1
ATOM 974 C CA . MET A 1 128 ? 5.345 -15.216 -0.414 1.00 96.00 128 MET A CA 1
ATOM 975 C C . MET A 1 128 ? 6.821 -15.062 -0.827 1.00 96.00 128 MET A C 1
ATOM 977 O O . MET A 1 128 ? 7.080 -14.888 -2.020 1.00 96.00 128 MET A O 1
ATOM 981 N N . PRO A 1 129 ? 7.825 -15.198 0.068 1.00 95.69 129 PRO A N 1
ATOM 982 C CA . PRO A 1 129 ? 9.230 -15.087 -0.328 1.00 95.69 129 PRO A CA 1
ATOM 983 C C . PRO A 1 129 ? 9.656 -16.136 -1.366 1.00 95.69 129 PRO A C 1
ATOM 985 O O . PRO A 1 129 ? 10.493 -15.857 -2.226 1.00 95.69 129 PRO A O 1
ATOM 988 N N . VAL A 1 130 ? 9.082 -17.343 -1.313 1.00 97.69 130 VAL A N 1
ATOM 989 C CA . VAL A 1 130 ? 9.351 -18.412 -2.287 1.00 97.69 130 VAL A CA 1
ATOM 990 C C . VAL A 1 130 ? 8.755 -18.048 -3.646 1.00 97.69 130 VAL A C 1
ATOM 992 O O . VAL A 1 130 ? 9.435 -18.164 -4.670 1.00 97.69 130 VAL A O 1
ATOM 995 N N . LEU A 1 131 ? 7.515 -17.553 -3.660 1.00 96.75 131 LEU A N 1
ATOM 996 C CA . LEU A 1 131 ? 6.834 -17.109 -4.878 1.00 96.75 131 LEU A CA 1
ATOM 997 C C . LEU A 1 131 ? 7.567 -15.934 -5.539 1.00 96.75 131 LEU A C 1
ATOM 999 O O . LEU A 1 131 ? 7.817 -15.973 -6.744 1.00 96.75 131 LEU A O 1
ATOM 1003 N N . VAL A 1 132 ? 8.007 -14.948 -4.753 1.00 96.44 132 VAL A N 1
ATOM 1004 C CA . VAL A 1 132 ? 8.807 -13.815 -5.244 1.00 96.44 132 VAL A CA 1
ATOM 1005 C C . VAL A 1 132 ? 10.113 -14.304 -5.872 1.00 96.44 132 VAL A C 1
ATOM 1007 O O . VAL A 1 132 ? 10.415 -13.941 -7.008 1.00 96.44 132 VAL A O 1
ATOM 1010 N N . LYS A 1 133 ? 10.858 -15.201 -5.209 1.00 97.62 133 LYS A N 1
ATOM 1011 C CA . LYS A 1 133 ? 12.081 -15.798 -5.784 1.00 97.62 133 LYS A CA 1
ATOM 1012 C C . LYS A 1 133 ? 11.807 -16.514 -7.108 1.00 97.62 133 LYS A C 1
ATOM 1014 O O . LYS A 1 133 ? 12.622 -16.433 -8.025 1.00 97.62 133 LYS A O 1
ATOM 1019 N N . LYS A 1 134 ? 10.671 -17.208 -7.230 1.00 97.75 134 LYS A N 1
ATOM 1020 C CA . LYS A 1 134 ? 10.271 -17.881 -8.474 1.00 97.75 134 LYS A CA 1
ATOM 1021 C C . LYS A 1 134 ? 10.002 -16.887 -9.607 1.00 97.75 134 LYS A C 1
ATOM 1023 O O . LYS A 1 134 ? 10.387 -17.165 -10.739 1.00 97.75 134 LYS A O 1
ATOM 1028 N N . VAL A 1 135 ? 9.374 -15.747 -9.319 1.00 96.88 135 VAL A N 1
ATOM 1029 C CA . VAL A 1 135 ? 9.144 -14.681 -10.310 1.00 96.88 135 VAL A CA 1
ATOM 1030 C C . VAL A 1 135 ? 10.461 -14.017 -10.715 1.00 96.88 135 VAL A C 1
ATOM 1032 O O . VAL A 1 135 ? 10.715 -13.861 -11.904 1.00 96.88 135 VAL A O 1
ATOM 1035 N N . LEU A 1 136 ? 11.346 -13.716 -9.760 1.00 97.00 136 LEU A N 1
ATOM 1036 C CA . LEU A 1 136 ? 12.641 -13.081 -10.040 1.00 97.00 136 LEU A CA 1
ATOM 1037 C C . LEU A 1 136 ? 13.562 -13.933 -10.929 1.00 97.00 136 LEU A C 1
ATOM 1039 O O . LEU A 1 136 ? 14.351 -13.383 -11.688 1.00 97.00 136 LEU A O 1
ATOM 1043 N N . ARG A 1 137 ? 13.428 -15.266 -10.907 1.00 98.00 137 ARG A N 1
ATOM 1044 C CA . ARG A 1 137 ? 14.149 -16.180 -11.820 1.00 98.00 137 ARG A CA 1
ATOM 1045 C C . ARG A 1 137 ? 13.704 -16.086 -13.286 1.00 98.00 137 ARG A C 1
ATOM 1047 O O . ARG A 1 137 ? 14.277 -16.760 -14.138 1.00 98.00 137 ARG A O 1
ATOM 1054 N N . GLN A 1 138 ? 12.662 -15.312 -13.583 1.00 97.75 138 GLN A N 1
ATOM 1055 C CA . GLN A 1 138 ? 12.172 -15.087 -14.945 1.00 97.75 138 GLN A CA 1
ATOM 1056 C C . GLN A 1 138 ? 12.805 -13.848 -15.599 1.00 97.75 138 GLN A C 1
ATOM 1058 O O . GLN A 1 138 ? 12.381 -13.457 -16.687 1.00 97.75 138 GLN A O 1
ATOM 1063 N N . ASP A 1 139 ? 13.834 -13.254 -14.985 1.00 97.06 139 ASP A N 1
ATOM 1064 C CA . ASP A 1 139 ? 14.549 -12.065 -15.467 1.00 97.06 139 ASP A CA 1
ATOM 1065 C C . ASP A 1 139 ? 14.940 -12.168 -16.950 1.00 97.06 139 ASP A C 1
ATOM 1067 O O . ASP A 1 139 ? 14.647 -11.264 -17.733 1.00 97.06 139 ASP A O 1
ATOM 1071 N N . LYS A 1 140 ? 15.493 -13.310 -17.383 1.00 97.88 140 LYS A N 1
ATOM 1072 C CA . LYS A 1 140 ? 15.900 -13.527 -18.782 1.00 97.88 140 LYS A CA 1
ATOM 1073 C C . LYS A 1 140 ? 14.719 -13.522 -19.751 1.00 97.88 140 LYS A C 1
ATOM 1075 O O . LYS A 1 140 ? 14.859 -13.087 -20.894 1.00 97.88 140 LYS A O 1
ATOM 1080 N N . VAL A 1 141 ? 13.562 -14.029 -19.328 1.00 97.94 141 VAL A N 1
ATOM 1081 C CA . VAL A 1 141 ? 12.340 -14.040 -20.147 1.00 97.94 141 VAL A CA 1
ATOM 1082 C C . VAL A 1 141 ? 11.782 -12.623 -20.254 1.00 97.94 141 VAL A C 1
ATOM 1084 O O . VAL A 1 141 ? 11.503 -12.159 -21.359 1.00 97.94 141 VAL A O 1
ATOM 1087 N N . ILE A 1 142 ? 11.710 -11.907 -19.132 1.00 97.25 142 ILE A N 1
ATOM 1088 C CA . ILE A 1 142 ? 11.256 -10.512 -19.077 1.00 97.25 142 ILE A CA 1
ATOM 1089 C C . ILE A 1 142 ? 12.180 -9.613 -19.913 1.00 97.25 142 ILE A C 1
ATOM 1091 O O . ILE A 1 142 ? 11.700 -8.788 -20.686 1.00 97.25 142 ILE A O 1
ATOM 1095 N N . GLN A 1 143 ? 13.498 -9.831 -19.868 1.00 97.94 143 GLN A N 1
ATOM 1096 C CA . GLN A 1 143 ? 14.462 -9.095 -20.689 1.00 97.94 143 GLN A CA 1
ATOM 1097 C C . GLN A 1 143 ? 14.234 -9.314 -22.193 1.00 97.94 143 GLN A C 1
ATOM 1099 O O . GLN A 1 143 ? 14.335 -8.368 -22.975 1.00 97.94 143 GLN A O 1
ATOM 1104 N N . LYS A 1 144 ? 13.901 -10.539 -22.623 1.00 98.25 144 LYS A N 1
ATOM 1105 C CA . LYS A 1 144 ? 13.552 -10.814 -24.029 1.00 98.25 144 LYS A CA 1
ATOM 1106 C C . LYS A 1 144 ? 12.291 -10.061 -24.454 1.00 98.25 144 LYS A C 1
ATOM 1108 O O . LYS A 1 144 ? 12.258 -9.520 -25.555 1.00 98.25 144 LYS A O 1
ATOM 1113 N N . ILE A 1 145 ? 11.284 -9.994 -23.582 1.00 96.88 145 ILE A N 1
ATOM 1114 C CA . ILE A 1 145 ? 10.052 -9.229 -23.821 1.00 96.88 145 ILE A CA 1
ATOM 1115 C C . ILE A 1 145 ? 10.374 -7.735 -23.942 1.00 96.88 145 ILE A C 1
ATOM 1117 O O . ILE A 1 145 ? 9.980 -7.110 -24.923 1.00 96.88 145 ILE A O 1
ATOM 1121 N N . ALA A 1 146 ? 11.164 -7.182 -23.018 1.00 96.06 146 ALA A N 1
ATOM 1122 C CA . ALA A 1 146 ? 11.588 -5.785 -23.068 1.00 96.06 146 ALA A CA 1
ATOM 1123 C C . ALA A 1 146 ? 12.337 -5.462 -24.374 1.00 96.06 146 ALA A C 1
ATOM 1125 O O . ALA A 1 146 ? 12.005 -4.499 -25.058 1.00 96.06 146 ALA A O 1
ATOM 1126 N N . ARG A 1 147 ? 13.280 -6.319 -24.797 1.00 96.81 147 ARG A N 1
ATOM 1127 C CA . ARG A 1 147 ? 13.993 -6.171 -26.082 1.00 96.81 147 ARG A CA 1
ATOM 1128 C C . ARG A 1 147 ? 13.088 -6.285 -27.302 1.00 96.81 147 ARG A C 1
ATOM 1130 O O . ARG A 1 147 ? 13.396 -5.697 -28.329 1.00 96.81 147 ARG A O 1
ATOM 1137 N N . LYS A 1 148 ? 11.998 -7.047 -27.226 1.00 97.00 148 LYS A N 1
ATOM 1138 C CA . LYS A 1 148 ? 11.026 -7.135 -28.321 1.00 97.00 148 LYS A CA 1
ATOM 1139 C C . LYS A 1 148 ? 10.238 -5.832 -28.470 1.00 97.00 148 LYS A C 1
ATOM 1141 O O . LYS A 1 148 ? 9.974 -5.419 -29.594 1.00 97.00 148 LYS A O 1
ATOM 1146 N N . TYR A 1 149 ? 9.879 -5.194 -27.356 1.00 95.31 149 TYR A N 1
ATOM 1147 C CA . TYR A 1 149 ? 8.960 -4.053 -27.349 1.00 95.31 149 TYR A CA 1
ATOM 1148 C C . TYR A 1 149 ? 9.615 -2.697 -27.048 1.00 95.31 149 TYR A C 1
ATOM 1150 O O . TYR A 1 149 ? 8.902 -1.710 -26.941 1.00 95.31 149 TYR A O 1
ATOM 1158 N N . PHE A 1 150 ? 10.948 -2.595 -26.981 1.00 93.75 150 PHE A N 1
ATOM 1159 C CA . PHE A 1 150 ? 11.633 -1.337 -26.630 1.00 93.75 150 PHE A CA 1
ATOM 1160 C C . PHE A 1 150 ? 11.358 -0.157 -27.582 1.00 93.75 150 PHE A C 1
ATOM 1162 O O . PHE A 1 150 ? 11.625 0.984 -27.223 1.00 93.75 150 PHE A O 1
ATOM 1169 N N . LYS A 1 151 ? 10.868 -0.425 -28.802 1.00 94.12 151 LYS A N 1
ATOM 1170 C CA . LYS A 1 151 ? 10.476 0.601 -29.787 1.00 94.12 151 LYS A CA 1
ATOM 1171 C C . LYS A 1 151 ? 8.985 0.955 -29.749 1.00 94.12 151 LYS A C 1
ATOM 1173 O O . LYS A 1 151 ? 8.559 1.809 -30.524 1.00 94.12 151 LYS A O 1
ATOM 1178 N N . ALA A 1 152 ? 8.182 0.270 -28.935 1.00 94.94 152 ALA A N 1
ATOM 1179 C CA . ALA A 1 152 ? 6.770 0.594 -28.793 1.00 94.94 152 ALA A CA 1
ATOM 1180 C C . ALA A 1 152 ? 6.622 1.954 -28.098 1.00 94.94 152 ALA A C 1
ATOM 1182 O O . ALA A 1 152 ? 7.370 2.265 -27.174 1.00 94.94 152 ALA A O 1
ATOM 1183 N N . LYS A 1 153 ? 5.677 2.763 -28.580 1.00 92.69 153 LYS A N 1
ATOM 1184 C CA . LYS A 1 153 ? 5.410 4.107 -28.050 1.00 92.69 153 LYS A CA 1
ATOM 1185 C C . LYS A 1 153 ? 4.316 4.125 -26.989 1.00 92.69 153 LYS A C 1
ATOM 1187 O O . LYS A 1 153 ? 4.334 5.017 -26.150 1.00 92.69 153 LYS A O 1
ATOM 1192 N N . ASP A 1 154 ? 3.424 3.140 -27.042 1.00 94.44 154 ASP A N 1
ATOM 1193 C CA . ASP A 1 154 ? 2.222 3.065 -26.225 1.00 94.44 154 ASP A CA 1
ATOM 1194 C C . ASP A 1 154 ? 2.037 1.648 -25.676 1.00 94.44 154 ASP A C 1
ATOM 1196 O O . ASP A 1 154 ? 2.201 0.662 -26.410 1.00 94.44 154 ASP A O 1
ATOM 1200 N N . PHE A 1 155 ? 1.654 1.542 -24.405 1.00 96.12 155 PHE A N 1
ATOM 1201 C CA . PHE A 1 155 ? 1.277 0.283 -23.766 1.00 96.12 155 PHE A CA 1
ATOM 1202 C C . PHE A 1 155 ? -0.082 0.382 -23.074 1.00 96.12 155 PHE A C 1
ATOM 1204 O O . PHE A 1 155 ? -0.340 1.269 -22.267 1.00 96.12 155 PHE A O 1
ATOM 1211 N N . PHE A 1 156 ? -0.934 -0.617 -23.304 1.00 96.00 156 PHE A N 1
ATOM 1212 C CA . PHE A 1 156 ? -2.168 -0.783 -22.541 1.00 96.00 156 PHE A CA 1
ATOM 1213 C C . PHE A 1 156 ? -1.983 -1.822 -21.437 1.00 96.00 156 PHE A C 1
ATOM 1215 O O . PHE A 1 156 ? -1.668 -2.984 -21.702 1.00 96.00 156 PHE A O 1
ATOM 1222 N N . PHE A 1 157 ? -2.242 -1.412 -20.197 1.00 97.31 157 PHE A N 1
ATOM 1223 C CA . PHE A 1 157 ? -2.274 -2.293 -19.034 1.00 97.31 157 PHE A CA 1
ATOM 1224 C C . PHE A 1 157 ? -3.724 -2.571 -18.649 1.00 97.31 157 PHE A C 1
ATOM 1226 O O . PHE A 1 157 ? -4.489 -1.661 -18.339 1.00 97.31 157 PHE A O 1
ATOM 1233 N N . LEU A 1 158 ? -4.110 -3.846 -18.673 1.00 97.44 158 LEU A N 1
ATOM 1234 C CA . LEU A 1 158 ? -5.478 -4.281 -18.409 1.00 97.44 158 LEU A CA 1
ATOM 1235 C C . LEU A 1 158 ? -5.509 -5.173 -17.174 1.00 97.44 158 LEU A C 1
ATOM 1237 O O . LEU A 1 158 ? -4.740 -6.125 -17.049 1.00 97.44 158 LEU A O 1
ATOM 1241 N N . GLY A 1 159 ? -6.438 -4.885 -16.270 1.00 96.69 159 GLY A N 1
ATOM 1242 C CA . GLY A 1 159 ? -6.624 -5.649 -15.049 1.00 96.69 159 GLY A CA 1
ATOM 1243 C C . GLY A 1 159 ? -8.058 -5.551 -14.550 1.00 96.69 159 GLY A C 1
ATOM 1244 O O . GLY A 1 159 ? -8.764 -4.583 -14.814 1.00 96.69 159 GLY A O 1
ATOM 1245 N N . ARG A 1 160 ? -8.496 -6.572 -13.814 1.00 96.25 160 ARG A N 1
ATOM 1246 C CA . ARG A 1 160 ? -9.798 -6.607 -13.139 1.00 96.25 160 ARG A CA 1
ATOM 1247 C C . ARG A 1 160 ? -9.603 -7.051 -11.697 1.00 96.25 160 ARG A C 1
ATOM 1249 O O . ARG A 1 160 ? -8.722 -7.869 -11.420 1.00 96.25 160 ARG A O 1
ATOM 1256 N N . LYS A 1 161 ? -10.454 -6.559 -10.792 1.00 94.50 161 LYS A N 1
ATOM 1257 C CA . LYS A 1 161 ? -10.444 -6.929 -9.370 1.00 94.50 161 LYS A CA 1
ATOM 1258 C C . LYS A 1 161 ? -9.045 -6.690 -8.781 1.00 94.50 161 LYS A C 1
ATOM 1260 O O . LYS A 1 161 ? -8.506 -5.605 -8.953 1.00 94.50 161 LYS A O 1
ATOM 1265 N N . TYR A 1 162 ? -8.416 -7.695 -8.172 1.00 93.94 162 TYR A N 1
ATOM 1266 C CA . TYR A 1 162 ? -7.076 -7.580 -7.588 1.00 93.94 162 TYR A CA 1
ATOM 1267 C C . TYR A 1 162 ? -5.985 -7.209 -8.602 1.00 93.94 162 TYR A C 1
ATOM 1269 O O . TYR A 1 162 ? -4.981 -6.626 -8.213 1.00 93.94 162 TYR A O 1
ATOM 1277 N N . ASN A 1 163 ? -6.192 -7.491 -9.892 1.00 96.38 163 ASN A N 1
ATOM 1278 C CA . ASN A 1 163 ? -5.227 -7.158 -10.940 1.00 96.38 163 ASN A CA 1
ATOM 1279 C C . ASN A 1 163 ? -5.401 -5.736 -11.483 1.00 96.38 163 ASN A C 1
ATOM 1281 O O . ASN A 1 163 ? -4.505 -5.247 -12.159 1.00 96.38 163 ASN A O 1
ATOM 1285 N N . PHE A 1 164 ? -6.526 -5.065 -11.214 1.00 96.94 164 PHE A N 1
ATOM 1286 C CA . PHE A 1 164 ? -6.729 -3.676 -11.632 1.00 96.94 164 PHE A CA 1
ATOM 1287 C C . PHE A 1 164 ? -5.679 -2.723 -11.030 1.00 96.94 164 PHE A C 1
ATOM 1289 O O . PHE A 1 164 ? -4.975 -2.081 -11.806 1.00 96.94 164 PHE A O 1
ATOM 1296 N N . PRO A 1 165 ? -5.464 -2.675 -9.697 1.00 95.38 165 PRO A N 1
ATOM 1297 C CA . PRO A 1 165 ? -4.415 -1.824 -9.135 1.00 95.38 165 PRO A CA 1
ATOM 1298 C C . PRO A 1 165 ? -3.005 -2.252 -9.569 1.00 95.38 165 PRO A C 1
ATOM 1300 O O . PRO A 1 165 ? -2.129 -1.405 -9.694 1.00 95.38 165 PRO A O 1
ATOM 1303 N N . LEU A 1 166 ? -2.780 -3.541 -9.864 1.00 96.06 166 LEU A N 1
ATOM 1304 C CA . LEU A 1 166 ? -1.494 -4.013 -10.393 1.00 96.06 166 LEU A CA 1
ATOM 1305 C C . LEU A 1 166 ? -1.238 -3.528 -11.826 1.00 96.06 166 LEU A C 1
ATOM 1307 O O . LEU A 1 166 ? -0.101 -3.225 -12.173 1.00 96.06 166 LEU A O 1
ATOM 1311 N N . ALA A 1 167 ? -2.282 -3.440 -12.653 1.00 97.69 167 ALA A N 1
ATOM 1312 C CA . ALA A 1 167 ? -2.190 -2.874 -13.993 1.00 97.69 167 ALA A CA 1
ATOM 1313 C C . ALA A 1 167 ? -1.836 -1.379 -13.938 1.00 97.69 167 ALA A C 1
ATOM 1315 O O . ALA A 1 167 ? -0.955 -0.941 -14.675 1.00 97.69 167 ALA A O 1
ATOM 1316 N N . LEU A 1 168 ? -2.459 -0.626 -13.024 1.00 96.94 168 LEU A N 1
ATOM 1317 C CA . LEU A 1 168 ? -2.139 0.788 -12.801 1.00 96.94 168 LEU A CA 1
ATOM 1318 C C . LEU A 1 168 ? -0.693 0.983 -12.328 1.00 96.94 168 LEU A C 1
ATOM 1320 O O . LEU A 1 168 ? 0.018 1.812 -12.889 1.00 96.94 168 LEU A O 1
ATOM 1324 N N . GLU A 1 169 ? -0.237 0.191 -11.352 1.00 96.69 169 GLU A N 1
ATOM 1325 C CA . GLU A 1 169 ? 1.151 0.252 -10.874 1.00 96.69 169 GLU A CA 1
ATOM 1326 C C . GLU A 1 169 ? 2.144 -0.110 -11.987 1.00 96.69 169 GLU A C 1
ATOM 1328 O O . GLU A 1 169 ? 3.145 0.576 -12.175 1.00 96.69 169 GLU A O 1
ATOM 1333 N N . GLY A 1 170 ? 1.857 -1.152 -12.775 1.00 96.50 170 GLY A N 1
ATOM 1334 C CA . GLY A 1 170 ? 2.698 -1.551 -13.906 1.00 96.50 170 GLY A CA 1
ATOM 1335 C C . GLY A 1 170 ? 2.842 -0.448 -14.958 1.00 96.50 170 GLY A C 1
ATOM 1336 O O . GLY A 1 170 ? 3.960 -0.162 -15.393 1.00 96.50 170 GLY A O 1
ATOM 1337 N N . ALA A 1 171 ? 1.732 0.205 -15.316 1.00 96.75 171 ALA A N 1
ATOM 1338 C CA . ALA A 1 171 ? 1.732 1.350 -16.224 1.00 96.75 171 ALA A CA 1
ATOM 1339 C C . ALA A 1 171 ? 2.528 2.527 -15.645 1.00 96.75 171 ALA A C 1
ATOM 1341 O O . ALA A 1 171 ? 3.363 3.110 -16.337 1.00 96.75 171 ALA A O 1
ATOM 1342 N N . LEU A 1 172 ? 2.327 2.835 -14.358 1.00 96.25 172 LEU A N 1
ATOM 1343 C CA . LEU A 1 172 ? 3.052 3.896 -13.665 1.00 96.25 172 LEU A CA 1
ATOM 1344 C C . LEU A 1 172 ? 4.563 3.644 -13.686 1.00 96.25 172 LEU A C 1
ATOM 1346 O O . LEU A 1 172 ? 5.321 4.537 -14.059 1.00 96.25 172 LEU A O 1
ATOM 1350 N N . LYS A 1 173 ? 5.010 2.428 -13.345 1.00 96.12 173 LYS A N 1
ATOM 1351 C CA . LYS A 1 173 ? 6.438 2.079 -13.366 1.00 96.12 173 LYS A CA 1
ATOM 1352 C C . LYS A 1 173 ? 7.030 2.207 -14.760 1.00 96.12 173 LYS A C 1
ATOM 1354 O O . LYS A 1 173 ? 8.120 2.757 -14.885 1.00 96.12 173 LYS A O 1
ATOM 1359 N N . LEU A 1 174 ? 6.328 1.735 -15.794 1.00 94.88 174 LEU A N 1
ATOM 1360 C CA . LEU A 1 174 ? 6.803 1.866 -17.170 1.00 94.88 174 LEU A CA 1
ATOM 1361 C C . LEU A 1 174 ? 6.961 3.345 -17.544 1.00 94.88 174 LEU A C 1
ATOM 1363 O O . LEU A 1 174 ? 8.030 3.741 -18.010 1.00 94.88 174 LEU A O 1
ATOM 1367 N N . LYS A 1 175 ? 5.948 4.167 -17.263 1.00 93.75 175 LYS A N 1
ATOM 1368 C CA . LYS A 1 175 ? 5.960 5.602 -17.558 1.00 93.75 175 LYS A CA 1
ATOM 1369 C C . LYS A 1 175 ? 7.083 6.348 -16.833 1.00 93.75 175 LYS A C 1
ATOM 1371 O O . LYS A 1 175 ? 7.792 7.133 -17.456 1.00 93.75 175 LYS A O 1
ATOM 1376 N N . GLU A 1 176 ? 7.278 6.081 -15.542 1.00 93.38 176 GLU A N 1
ATOM 1377 C CA . GLU A 1 176 ? 8.285 6.756 -14.709 1.00 93.38 176 GLU A CA 1
ATOM 1378 C C . GLU A 1 176 ? 9.727 6.508 -15.168 1.00 93.38 176 GLU A C 1
ATOM 1380 O O . GLU A 1 176 ? 10.540 7.431 -15.132 1.00 93.38 176 GLU A O 1
ATOM 1385 N N . ILE A 1 177 ? 10.061 5.273 -15.564 1.00 92.75 177 ILE A N 1
ATOM 1386 C CA . ILE A 1 177 ? 11.463 4.876 -15.799 1.00 92.75 177 ILE A CA 1
ATOM 1387 C C . ILE A 1 177 ? 11.841 4.779 -17.276 1.00 92.75 177 ILE A C 1
ATOM 1389 O O . ILE A 1 177 ? 13.028 4.752 -17.592 1.00 92.75 177 ILE A O 1
ATOM 1393 N N . SER A 1 178 ? 10.858 4.669 -18.176 1.00 90.88 178 SER A N 1
ATOM 1394 C CA . SER A 1 178 ? 11.110 4.528 -19.617 1.00 90.88 178 SER A CA 1
ATOM 1395 C C . SER A 1 178 ? 10.642 5.717 -20.449 1.00 90.88 178 SER A C 1
ATOM 1397 O O . SER A 1 178 ? 11.032 5.814 -21.610 1.00 90.88 178 SER A O 1
ATOM 1399 N N . TYR A 1 179 ? 9.821 6.609 -19.879 1.00 87.25 179 TYR A N 1
ATOM 1400 C CA . TYR A 1 179 ? 9.183 7.734 -20.577 1.00 87.25 179 TYR A CA 1
ATOM 1401 C C . TYR A 1 179 ? 8.264 7.328 -21.744 1.00 87.25 179 TYR A C 1
ATOM 1403 O O . TYR A 1 179 ? 7.846 8.177 -22.530 1.00 87.25 179 TYR A O 1
ATOM 1411 N N . ILE A 1 180 ? 7.943 6.035 -21.849 1.00 88.50 180 ILE A N 1
ATOM 1412 C CA . ILE A 1 180 ? 6.947 5.491 -22.772 1.00 88.50 180 ILE A CA 1
ATOM 1413 C C . ILE A 1 180 ? 5.549 5.795 -22.221 1.00 88.50 180 ILE A C 1
ATOM 1415 O O . ILE A 1 180 ? 5.363 5.872 -21.002 1.00 88.50 180 ILE A O 1
ATOM 1419 N N . HIS A 1 181 ? 4.593 6.001 -23.126 1.00 80.31 181 HIS A N 1
ATOM 1420 C CA . HIS A 1 181 ? 3.205 6.266 -22.781 1.00 80.31 181 HIS A CA 1
ATOM 1421 C C . HIS A 1 181 ? 2.440 4.978 -22.435 1.00 80.31 181 HIS A C 1
ATOM 1423 O O . HIS A 1 181 ? 2.597 3.954 -23.144 1.00 80.31 181 HIS A O 1
#

Sequence (181 aa):
YMFEEYAGIPTEVELASEFRYRKPVLDKTSALLCVSQSGETADSLAALQEARRKGILTLGFVNAVGSTIARVTDAGVYNHIGPEIGVASTKAFSSQICLFALLTLFLGRQRNLSLVMGQRIARELQNMPVLVKKVLRQDKVIQKIARKYFKAKDFFFLGRKYNFPLALEGALKLKEISYIH